Protein AF-A0A963L8E3-F1 (afdb_monomer_lite)

Secondary structure (DSSP, 8-state):
-EEEHHHHHHHHHHHHHHHHHHHHHIIIIIS---HHHHHHHIIIIIHHHHHHHHHHHTSS-TTHHHHHHHHHHHHHHHHHIIIIIS--TT-SPP-HHHHHHHHHHHHHHHHHHHHHHHHHHTT-EEES--

Foldseek 3Di:
DEDELVRQLVLLVVLVVVLLVLLVCCQCVQVVHDPVVSVVLCVPQVVLLQVLSVVCSPDPGNNLSNQLSVQLNVLSVVVCCDPGVPDDPPPDDDCSSVCSRPVSNVSSNVRSVVSVVVCVVVVYDYDPDD

Sequence (130 aa):
MEIGRTRARALGWLGIAVVIGAQAFNSFTCYGHDFGEFLSVLGYFLALPLVPALVALFTRNPLRAVGASLLLLPWLVLAYYTDCVRPDQGGGASMVYVAVLLWGSVTSVVGALLAGPVMRLLGVTVSSVS

pLDDT: mean 90.85, std 8.93, range [53.09, 98.0]

Radius of gyration: 16.05 Å; chains: 1; bounding box: 38×25×55 Å

Structure (mmCIF, N/CA/C/O backbone):
data_AF-A0A963L8E3-F1
#
_entry.id   AF-A0A963L8E3-F1
#
loop_
_atom_site.group_PDB
_atom_site.id
_atom_site.type_symbol
_atom_site.label_atom_id
_atom_site.label_alt_id
_atom_site.label_comp_id
_atom_site.label_asym_id
_atom_site.label_entity_id
_atom_site.label_seq_id
_atom_site.pdbx_PDB_ins_code
_atom_site.Cartn_x
_atom_site.Cartn_y
_atom_site.Cartn_z
_atom_site.occupancy
_atom_site.B_iso_or_equiv
_atom_site.auth_seq_id
_atom_site.auth_comp_id
_atom_site.auth_asym_id
_atom_site.auth_atom_id
_atom_site.pdbx_PDB_model_num
ATOM 1 N N . MET A 1 1 ? -14.733 -13.324 16.976 1.00 80.50 1 MET A N 1
ATOM 2 C CA . MET A 1 1 ? -13.280 -13.580 17.056 1.00 80.50 1 MET A CA 1
ATOM 3 C C . MET A 1 1 ? -12.610 -12.340 17.609 1.00 80.50 1 MET A C 1
ATOM 5 O O . MET A 1 1 ? -12.688 -11.288 16.985 1.00 80.50 1 MET A O 1
ATOM 9 N N . GLU A 1 2 ? -11.983 -12.454 18.775 1.00 86.06 2 GLU A N 1
ATOM 10 C CA . GLU A 1 2 ? -11.248 -11.338 19.365 1.00 86.06 2 GLU A CA 1
ATOM 11 C C . GLU A 1 2 ? -9.792 -11.346 18.905 1.00 86.06 2 GLU A C 1
ATOM 13 O O . GLU A 1 2 ? -9.113 -12.375 18.942 1.00 86.06 2 GLU A O 1
ATOM 18 N N . ILE A 1 3 ? -9.309 -10.190 18.462 1.00 88.12 3 ILE A N 1
ATOM 19 C CA . ILE A 1 3 ? -7.917 -9.992 18.072 1.00 88.12 3 ILE A CA 1
ATOM 20 C C . ILE A 1 3 ? -7.307 -8.967 19.023 1.00 88.12 3 ILE A C 1
ATOM 22 O O . ILE A 1 3 ? -7.746 -7.820 19.091 1.00 88.12 3 ILE A O 1
ATOM 26 N N . GLY A 1 4 ? -6.252 -9.367 19.733 1.00 90.94 4 GLY A N 1
ATOM 27 C CA . GLY A 1 4 ? -5.500 -8.455 20.591 1.00 90.94 4 GLY A CA 1
ATOM 28 C C . GLY A 1 4 ? -4.908 -7.286 19.797 1.00 90.94 4 GLY A C 1
ATOM 29 O O . GLY A 1 4 ? -4.494 -7.439 18.643 1.00 90.94 4 GLY A O 1
ATOM 30 N N . ARG A 1 5 ? -4.822 -6.109 20.423 1.00 88.44 5 ARG A N 1
ATOM 31 C CA . ARG A 1 5 ? -4.384 -4.870 19.761 1.00 88.44 5 ARG A CA 1
ATOM 32 C C . ARG A 1 5 ? -3.002 -4.977 19.111 1.00 88.44 5 ARG A C 1
ATOM 34 O O . ARG A 1 5 ? -2.797 -4.441 18.023 1.00 88.44 5 ARG A O 1
ATOM 41 N N . THR A 1 6 ? -2.076 -5.699 19.740 1.00 91.00 6 THR A N 1
ATOM 42 C CA . THR A 1 6 ? -0.725 -5.947 19.213 1.00 91.00 6 THR A CA 1
ATOM 43 C C . THR A 1 6 ? -0.765 -6.746 17.912 1.00 91.00 6 THR A C 1
ATOM 45 O O . THR A 1 6 ? -0.133 -6.357 16.933 1.00 91.00 6 THR A O 1
ATOM 48 N N . ARG A 1 7 ? -1.583 -7.807 17.852 1.00 92.88 7 ARG A N 1
ATOM 49 C CA . ARG A 1 7 ? -1.788 -8.592 16.623 1.00 92.88 7 ARG A CA 1
ATOM 50 C C . ARG A 1 7 ? -2.476 -7.764 15.540 1.00 92.88 7 ARG A C 1
ATOM 52 O O . ARG A 1 7 ? -2.050 -7.799 14.393 1.00 92.88 7 ARG A O 1
ATOM 59 N N . ALA A 1 8 ? -3.484 -6.971 15.903 1.00 93.00 8 ALA A N 1
ATOM 60 C CA . ALA A 1 8 ? -4.158 -6.073 14.966 1.00 93.00 8 ALA A CA 1
ATOM 61 C C . ALA A 1 8 ? -3.191 -5.058 14.331 1.00 93.00 8 ALA A C 1
ATOM 63 O O . ALA A 1 8 ? -3.247 -4.822 13.126 1.00 93.00 8 ALA A O 1
ATOM 64 N N . ARG A 1 9 ? -2.275 -4.483 15.123 1.00 94.12 9 ARG A N 1
ATOM 65 C CA . ARG A 1 9 ? -1.216 -3.596 14.614 1.00 94.12 9 ARG A CA 1
ATOM 66 C C . ARG A 1 9 ? -0.225 -4.332 13.723 1.00 94.12 9 ARG A C 1
ATOM 68 O O . ARG A 1 9 ? 0.121 -3.802 12.675 1.00 94.12 9 ARG A O 1
ATOM 75 N N . ALA A 1 10 ? 0.204 -5.533 14.110 1.00 95.56 10 ALA A N 1
ATOM 76 C CA . ALA A 1 10 ? 1.110 -6.343 13.298 1.00 95.56 10 ALA A CA 1
ATOM 77 C C . ALA A 1 10 ? 0.506 -6.659 11.920 1.00 95.56 10 ALA A C 1
ATOM 79 O O . ALA A 1 10 ? 1.180 -6.507 10.909 1.00 95.56 10 ALA A O 1
ATOM 80 N N . LEU A 1 11 ? -0.785 -7.006 11.866 1.00 95.31 11 LEU A N 1
ATOM 81 C CA . LEU A 1 11 ? -1.504 -7.223 10.607 1.00 95.31 11 LEU A CA 1
ATOM 82 C C . LEU A 1 11 ? -1.628 -5.941 9.774 1.00 95.31 11 LEU A C 1
ATOM 84 O O . LEU A 1 11 ? -1.471 -5.986 8.558 1.00 95.31 11 LEU A O 1
ATOM 88 N N . GLY A 1 12 ? -1.869 -4.794 10.414 1.00 95.50 12 GLY A N 1
ATOM 89 C CA . GLY A 1 12 ? -1.865 -3.501 9.728 1.00 95.50 12 GLY A CA 1
ATOM 90 C C . GLY A 1 12 ? -0.505 -3.171 9.105 1.00 95.50 12 GLY A C 1
ATOM 91 O O . GLY A 1 12 ? -0.440 -2.799 7.936 1.00 95.50 12 GLY A O 1
ATOM 92 N N . TRP A 1 13 ? 0.583 -3.371 9.855 1.00 97.62 13 TRP A N 1
ATOM 93 C CA . TRP A 1 13 ? 1.946 -3.203 9.344 1.00 97.62 13 TRP A CA 1
ATOM 94 C C . TRP A 1 13 ? 2.266 -4.173 8.213 1.00 97.62 13 TRP A C 1
ATOM 96 O O . TRP A 1 13 ? 2.866 -3.764 7.225 1.00 97.62 13 TRP A O 1
ATOM 106 N N . LEU A 1 14 ? 1.823 -5.426 8.323 1.00 97.38 14 LEU A N 1
ATOM 107 C CA . LEU A 1 14 ? 1.973 -6.415 7.261 1.00 97.38 14 LEU A CA 1
ATOM 108 C C . LEU A 1 14 ? 1.274 -5.956 5.974 1.00 97.38 14 LEU A C 1
ATOM 110 O O . LEU A 1 14 ? 1.868 -6.037 4.905 1.00 97.38 14 LEU A O 1
ATOM 114 N N . GLY A 1 15 ? 0.054 -5.419 6.065 1.00 96.81 15 GLY A N 1
ATOM 115 C CA . GLY A 1 15 ? -0.662 -4.875 4.906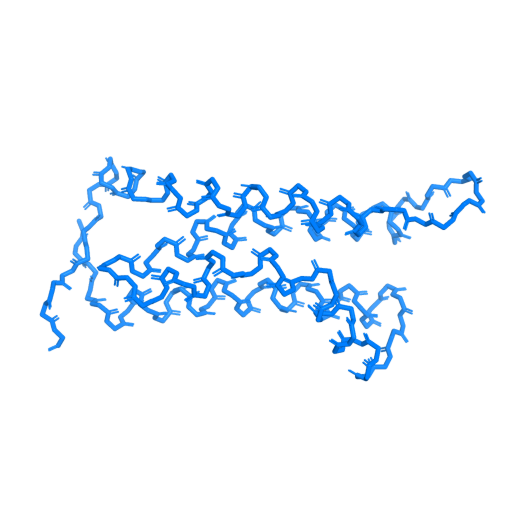 1.00 96.81 15 GLY A CA 1
ATOM 116 C C . GLY A 1 15 ? 0.094 -3.733 4.221 1.00 96.81 15 GLY A C 1
ATOM 117 O O . GLY A 1 15 ? 0.220 -3.715 2.998 1.00 96.81 15 GLY A O 1
ATOM 118 N N . ILE A 1 16 ? 0.658 -2.811 5.003 1.00 97.50 16 ILE A N 1
ATOM 119 C CA . ILE A 1 16 ? 1.488 -1.715 4.481 1.00 97.50 16 ILE A CA 1
ATOM 120 C C . ILE A 1 16 ? 2.768 -2.260 3.836 1.00 97.50 16 ILE A C 1
ATOM 122 O O . ILE A 1 16 ? 3.115 -1.849 2.732 1.00 97.50 16 ILE A O 1
ATOM 126 N N . ALA A 1 17 ? 3.437 -3.216 4.484 1.00 97.75 17 ALA A N 1
ATOM 127 C CA . ALA A 1 17 ? 4.645 -3.845 3.960 1.00 97.75 17 ALA A CA 1
ATOM 128 C C . ALA A 1 17 ? 4.389 -4.567 2.629 1.00 97.75 17 ALA A C 1
ATOM 130 O O . ALA A 1 17 ? 5.215 -4.474 1.729 1.00 97.75 17 ALA A O 1
ATOM 131 N N . VAL A 1 18 ? 3.235 -5.224 2.467 1.00 98.00 18 VAL A N 1
ATOM 132 C CA . VAL A 1 18 ? 2.837 -5.856 1.197 1.00 98.00 18 VAL A CA 1
ATOM 133 C C . VAL A 1 18 ? 2.655 -4.817 0.090 1.00 98.00 18 VAL A C 1
ATOM 135 O O . VAL A 1 18 ? 3.134 -5.030 -1.019 1.00 98.00 18 VAL A O 1
ATOM 138 N N . VAL A 1 19 ? 2.019 -3.677 0.377 1.00 97.81 19 VAL A N 1
ATOM 139 C CA . VAL A 1 19 ? 1.857 -2.588 -0.603 1.00 97.81 19 VAL A CA 1
ATOM 140 C C . VAL A 1 19 ? 3.212 -1.994 -1.002 1.00 97.81 19 VAL A C 1
ATOM 142 O O . VAL A 1 19 ? 3.480 -1.826 -2.189 1.00 97.81 19 VAL A O 1
ATOM 145 N N . ILE A 1 20 ? 4.094 -1.727 -0.034 1.00 97.50 20 ILE A N 1
ATOM 146 C CA . ILE A 1 20 ? 5.456 -1.240 -0.308 1.00 97.50 20 ILE A CA 1
ATOM 147 C C . ILE A 1 20 ? 6.254 -2.286 -1.095 1.00 97.50 20 ILE A C 1
ATOM 149 O O . ILE A 1 20 ? 6.957 -1.934 -2.035 1.00 97.50 20 ILE A O 1
ATOM 153 N N . GLY A 1 21 ? 6.118 -3.568 -0.754 1.00 97.56 21 GLY A N 1
ATOM 154 C CA . GLY A 1 21 ? 6.750 -4.672 -1.471 1.00 97.56 21 GLY A CA 1
ATOM 155 C C . GLY A 1 21 ? 6.269 -4.788 -2.917 1.00 97.56 21 GLY A C 1
ATOM 156 O O . GLY A 1 21 ? 7.087 -4.969 -3.812 1.00 97.56 21 GLY A O 1
ATOM 157 N N . ALA A 1 22 ? 4.970 -4.608 -3.169 1.00 96.88 22 ALA A N 1
ATOM 158 C CA . ALA A 1 22 ? 4.419 -4.563 -4.523 1.00 96.88 22 ALA A CA 1
ATOM 159 C C . ALA A 1 22 ? 4.957 -3.362 -5.319 1.00 96.88 22 ALA A C 1
ATOM 161 O O . ALA A 1 22 ? 5.337 -3.510 -6.477 1.00 96.88 22 ALA A O 1
ATOM 162 N N . GLN A 1 23 ? 5.075 -2.186 -4.694 1.00 96.38 23 GLN A N 1
ATOM 163 C CA . GLN A 1 23 ? 5.708 -1.027 -5.327 1.00 96.38 23 GLN A CA 1
ATOM 164 C C . GLN A 1 23 ? 7.190 -1.268 -5.624 1.00 96.38 23 GLN A C 1
ATOM 166 O O . GLN A 1 23 ? 7.662 -0.910 -6.698 1.00 96.38 23 GLN A O 1
ATOM 171 N N . ALA A 1 24 ? 7.923 -1.867 -4.685 1.00 96.69 24 ALA A N 1
ATOM 172 C CA . ALA A 1 24 ? 9.325 -2.214 -4.877 1.00 96.69 24 ALA A CA 1
ATOM 173 C C . ALA A 1 24 ? 9.477 -3.194 -6.045 1.00 96.69 24 ALA A C 1
ATOM 175 O O . ALA A 1 24 ? 10.309 -2.977 -6.922 1.00 96.69 24 ALA A O 1
ATOM 176 N N . PHE A 1 25 ? 8.623 -4.219 -6.108 1.00 96.31 25 PHE A N 1
ATOM 177 C CA . PHE A 1 25 ? 8.582 -5.153 -7.227 1.00 96.31 25 PHE A CA 1
ATOM 178 C C . PHE A 1 25 ? 8.373 -4.420 -8.555 1.00 96.31 25 PHE A C 1
ATOM 180 O O . PHE A 1 25 ? 9.170 -4.609 -9.472 1.00 96.31 25 PHE A O 1
ATOM 187 N N . ASN A 1 26 ? 7.381 -3.531 -8.647 1.00 94.81 26 ASN A N 1
ATOM 188 C CA . ASN A 1 26 ? 7.146 -2.743 -9.857 1.00 94.81 26 ASN A CA 1
ATOM 189 C C . ASN A 1 26 ? 8.373 -1.897 -10.229 1.00 94.81 26 ASN A C 1
ATOM 191 O O . ASN A 1 26 ? 8.831 -1.949 -11.367 1.00 94.81 26 ASN A O 1
ATOM 195 N N . SER A 1 27 ? 8.937 -1.157 -9.271 1.00 93.56 27 SER A N 1
ATOM 196 C CA . SER A 1 27 ? 10.092 -0.285 -9.503 1.00 93.56 27 SER A CA 1
ATOM 197 C C . SER A 1 27 ? 11.313 -1.051 -10.016 1.00 93.56 27 SER A C 1
ATOM 199 O O . SER A 1 27 ? 11.879 -0.666 -11.034 1.00 93.56 27 SER A O 1
ATOM 201 N N . PHE A 1 28 ? 11.697 -2.149 -9.362 1.00 95.19 28 PHE A N 1
ATOM 202 C CA . PHE A 1 28 ? 12.927 -2.868 -9.706 1.00 95.19 28 PHE A CA 1
ATOM 203 C C . PHE A 1 28 ? 12.768 -3.808 -10.902 1.00 95.19 28 PHE A C 1
ATOM 205 O O . PHE A 1 28 ? 13.698 -3.944 -11.690 1.00 95.19 28 PHE A O 1
ATOM 212 N N . THR A 1 29 ? 11.618 -4.475 -11.047 1.00 92.81 29 THR A N 1
ATOM 213 C CA . THR A 1 29 ? 11.457 -5.509 -12.086 1.00 92.81 29 THR A CA 1
ATOM 214 C C . THR A 1 29 ? 10.914 -4.973 -13.401 1.00 92.81 29 THR A C 1
ATOM 216 O O . THR A 1 29 ? 11.253 -5.515 -14.448 1.00 92.81 29 THR A O 1
ATOM 219 N N . CYS A 1 30 ? 10.085 -3.927 -13.364 1.00 90.94 30 CYS A N 1
ATOM 220 C CA . CYS A 1 30 ? 9.492 -3.360 -14.570 1.00 90.94 30 CYS A CA 1
ATOM 221 C C . CYS A 1 30 ? 10.229 -2.116 -15.051 1.00 90.94 30 CYS A C 1
ATOM 223 O O . CYS A 1 30 ? 10.637 -2.057 -16.206 1.00 90.94 30 CYS A O 1
ATOM 225 N N . TYR A 1 31 ? 10.419 -1.137 -14.165 1.00 88.06 31 TYR A N 1
ATOM 226 C CA . TYR A 1 31 ? 11.016 0.146 -14.546 1.00 88.06 31 TYR A CA 1
ATOM 227 C C . TYR A 1 31 ? 12.544 0.162 -14.446 1.00 88.06 31 TYR A C 1
ATOM 229 O O . TYR A 1 31 ? 13.172 1.094 -14.934 1.00 88.06 31 TYR A O 1
ATOM 237 N N . GLY A 1 32 ? 13.151 -0.861 -13.831 1.00 91.12 32 GLY A N 1
ATOM 238 C CA . GLY A 1 32 ? 14.602 -0.939 -13.651 1.00 91.12 32 GLY A CA 1
ATOM 239 C C . GLY A 1 32 ? 15.167 0.173 -12.764 1.00 91.12 32 GLY A C 1
ATOM 240 O O . GLY A 1 32 ? 16.339 0.510 -12.898 1.00 91.12 32 GLY A O 1
ATOM 241 N N . HIS A 1 33 ? 14.335 0.743 -11.887 1.00 94.25 33 HIS A N 1
ATOM 242 C CA . HIS A 1 33 ? 14.712 1.858 -11.028 1.00 94.25 33 HIS A CA 1
ATOM 243 C C . HIS A 1 33 ? 15.821 1.480 -10.048 1.00 94.25 33 HIS A C 1
ATOM 245 O O . HIS A 1 33 ? 15.848 0.364 -9.523 1.00 94.25 33 HIS A O 1
ATOM 251 N N . ASP A 1 34 ? 16.681 2.438 -9.719 1.00 95.25 34 ASP A N 1
ATOM 252 C CA . ASP A 1 34 ? 17.582 2.308 -8.579 1.00 95.25 34 ASP A CA 1
ATOM 253 C C . ASP A 1 34 ? 16.870 2.592 -7.236 1.00 95.25 34 ASP A C 1
ATOM 255 O O . ASP A 1 34 ? 15.661 2.842 -7.160 1.00 95.25 34 ASP A O 1
ATOM 259 N N . PHE A 1 35 ? 17.609 2.512 -6.124 1.00 94.38 35 PHE A N 1
ATOM 260 C CA . PHE A 1 35 ? 17.030 2.743 -4.798 1.00 94.38 35 PHE A CA 1
ATOM 261 C C . PHE A 1 35 ? 16.535 4.189 -4.600 1.00 94.38 35 PHE A C 1
ATOM 263 O O . PHE A 1 35 ? 15.535 4.403 -3.910 1.00 94.38 35 PHE A O 1
ATOM 270 N N . GLY A 1 36 ? 17.211 5.177 -5.192 1.00 95.38 36 GLY A N 1
ATOM 271 C CA . GLY A 1 36 ? 16.837 6.588 -5.088 1.00 95.38 36 GLY A CA 1
ATOM 272 C C . GLY A 1 36 ? 15.580 6.905 -5.895 1.00 95.38 36 GLY A C 1
ATOM 273 O O . GLY A 1 36 ? 14.680 7.600 -5.413 1.00 95.38 36 GLY A O 1
ATOM 274 N N . GLU A 1 37 ? 15.471 6.330 -7.087 1.00 93.81 37 GLU A N 1
ATOM 275 C CA . GLU A 1 37 ? 14.287 6.411 -7.939 1.00 93.81 37 GLU A CA 1
ATOM 276 C C . GLU A 1 37 ? 13.097 5.691 -7.301 1.00 93.81 37 GLU A C 1
ATOM 278 O O . GLU A 1 37 ? 12.002 6.251 -7.233 1.00 93.81 37 GLU A O 1
ATOM 283 N N . PHE A 1 38 ? 13.308 4.501 -6.724 1.00 94.56 38 PHE A N 1
ATOM 284 C CA . PHE A 1 38 ? 12.286 3.816 -5.931 1.00 94.56 38 PHE A CA 1
ATOM 285 C C . PHE A 1 38 ? 11.756 4.703 -4.799 1.00 94.56 38 PHE A C 1
ATOM 287 O O . PHE A 1 38 ? 10.539 4.833 -4.646 1.00 94.56 38 PHE A O 1
ATOM 294 N N . LEU A 1 39 ? 12.645 5.338 -4.028 1.00 96.06 39 LEU A N 1
ATOM 295 C CA . LEU A 1 39 ? 12.246 6.199 -2.916 1.00 96.06 39 LEU A CA 1
ATOM 296 C C . LEU A 1 39 ? 11.478 7.438 -3.401 1.00 96.06 39 LEU A C 1
ATOM 298 O O . LEU A 1 39 ? 10.505 7.847 -2.768 1.00 96.06 39 LEU A O 1
ATOM 302 N N . SER A 1 40 ? 11.871 7.989 -4.551 1.00 94.56 40 SER A N 1
ATOM 303 C CA . SER A 1 40 ? 11.191 9.117 -5.194 1.00 94.56 40 SER A CA 1
ATOM 304 C C . SER A 1 40 ? 9.781 8.739 -5.651 1.00 94.56 40 SER A C 1
ATOM 306 O O . SER A 1 40 ? 8.818 9.428 -5.318 1.00 94.56 40 SER A O 1
ATOM 308 N N . VAL A 1 41 ? 9.619 7.606 -6.341 1.00 92.25 41 VAL A N 1
ATOM 309 C CA . VAL A 1 41 ? 8.306 7.098 -6.780 1.00 92.25 41 VAL A CA 1
ATOM 310 C C . VAL A 1 41 ? 7.413 6.782 -5.580 1.00 92.25 41 VAL A C 1
ATOM 312 O O . VAL A 1 41 ? 6.235 7.147 -5.566 1.00 92.25 41 VAL A O 1
ATOM 315 N N . LEU A 1 42 ? 7.976 6.159 -4.541 1.00 93.88 42 LEU A N 1
ATOM 316 C CA . LEU A 1 42 ? 7.269 5.893 -3.293 1.00 93.88 42 LEU A CA 1
ATOM 317 C C . LEU A 1 42 ? 6.806 7.198 -2.630 1.00 93.88 42 LEU A C 1
ATOM 319 O O . LEU A 1 42 ? 5.667 7.275 -2.173 1.00 93.88 42 LEU A O 1
ATOM 323 N N . GLY A 1 43 ? 7.645 8.234 -2.630 1.00 93.12 43 GLY A N 1
ATOM 324 C CA . GLY A 1 43 ? 7.322 9.558 -2.101 1.00 93.12 43 GLY A CA 1
ATOM 325 C C . GLY A 1 43 ? 6.233 10.290 -2.887 1.00 93.12 43 GLY A 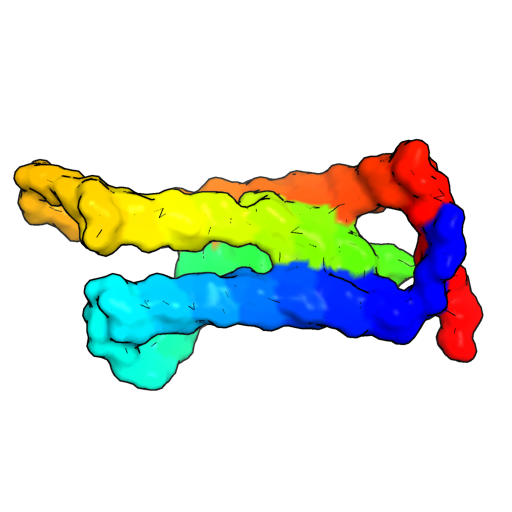C 1
ATOM 326 O O . GLY A 1 43 ? 5.302 10.825 -2.290 1.00 93.12 43 GLY A O 1
ATOM 327 N N . TYR A 1 44 ? 6.316 10.308 -4.216 1.00 92.69 44 TYR A N 1
ATOM 328 C CA . TYR A 1 44 ? 5.404 11.100 -5.045 1.00 92.69 44 TYR A CA 1
ATOM 329 C C . TYR A 1 44 ? 4.062 10.417 -5.303 1.00 92.69 44 TYR A C 1
ATOM 331 O O . TYR A 1 44 ? 3.023 11.074 -5.247 1.00 92.69 44 TYR A O 1
ATOM 339 N N . PHE A 1 45 ? 4.065 9.110 -5.569 1.00 92.12 45 PHE A N 1
ATOM 340 C CA . PHE A 1 45 ? 2.863 8.412 -6.028 1.00 92.12 45 PHE A CA 1
ATOM 341 C C . PHE A 1 45 ? 2.208 7.548 -4.957 1.00 92.12 45 PHE A C 1
ATOM 343 O O . PHE A 1 45 ? 0.990 7.387 -4.980 1.00 92.12 45 PHE A O 1
ATOM 350 N N . LEU A 1 46 ? 2.983 7.006 -4.011 1.00 94.00 46 LEU A N 1
ATOM 351 C CA . LEU A 1 46 ? 2.466 6.045 -3.033 1.00 94.00 46 LEU A CA 1
ATOM 352 C C . LEU A 1 46 ? 2.281 6.628 -1.628 1.00 94.00 46 LEU A C 1
ATOM 354 O O . LEU A 1 46 ? 1.424 6.149 -0.883 1.00 94.00 46 LEU A O 1
ATOM 358 N N . ALA A 1 47 ? 3.026 7.675 -1.264 1.00 94.56 47 ALA A N 1
ATOM 359 C CA . ALA A 1 47 ? 2.971 8.252 0.074 1.00 94.56 47 ALA A CA 1
ATOM 360 C C . ALA A 1 47 ? 1.559 8.726 0.432 1.00 94.56 47 ALA A C 1
ATOM 362 O O . ALA A 1 47 ? 1.051 8.364 1.492 1.00 94.56 47 ALA A O 1
ATOM 363 N N . LEU A 1 48 ? 0.903 9.470 -0.468 1.00 95.56 48 LEU A N 1
ATOM 364 C CA . LEU A 1 48 ? -0.452 9.976 -0.244 1.00 95.56 48 LEU A CA 1
ATOM 365 C C . LEU A 1 48 ? -1.491 8.835 -0.127 1.00 95.56 48 LEU A C 1
ATOM 367 O O . LEU A 1 48 ? -2.191 8.800 0.890 1.00 95.56 48 LEU A O 1
ATOM 371 N N . PRO A 1 49 ? -1.555 7.850 -1.050 1.00 95.19 49 PRO A N 1
ATOM 372 C CA . PRO A 1 49 ? -2.430 6.688 -0.891 1.00 95.19 49 PRO A CA 1
ATOM 373 C C . PRO A 1 49 ? -2.173 5.840 0.359 1.00 95.19 49 PRO A C 1
ATOM 375 O O . PRO A 1 49 ? -3.090 5.170 0.838 1.00 95.19 49 PRO A O 1
ATOM 378 N N . LEU A 1 50 ? -0.954 5.845 0.909 1.00 96.00 50 LEU A N 1
ATOM 379 C CA . LEU A 1 50 ? -0.613 5.117 2.136 1.00 96.00 50 LEU A CA 1
ATOM 380 C C . LEU A 1 50 ? -1.050 5.830 3.421 1.00 96.00 50 LEU A C 1
ATOM 382 O O . LEU A 1 50 ? -1.185 5.166 4.454 1.00 96.00 50 LEU A O 1
ATOM 386 N N . VAL A 1 51 ? -1.308 7.144 3.389 1.00 97.00 51 VAL A N 1
ATOM 387 C CA . VAL A 1 51 ? -1.689 7.920 4.585 1.00 97.00 51 VAL A CA 1
ATOM 388 C C . VAL A 1 51 ? -2.865 7.294 5.349 1.00 97.00 51 VAL A C 1
ATOM 390 O O . VAL A 1 51 ? -2.735 7.128 6.564 1.00 97.00 51 VAL A O 1
ATOM 393 N N . PRO A 1 52 ? -3.985 6.875 4.719 1.00 96.12 52 PRO A N 1
ATOM 394 C CA . PRO A 1 52 ? -5.101 6.268 5.445 1.00 96.12 52 PRO A CA 1
ATOM 395 C C . PRO A 1 52 ? -4.705 4.992 6.198 1.00 96.12 52 PRO A C 1
ATOM 397 O O . PRO A 1 52 ? -5.159 4.782 7.326 1.00 96.12 52 PRO A O 1
ATOM 400 N N . ALA A 1 53 ? -3.830 4.166 5.614 1.00 95.62 53 ALA A N 1
ATOM 401 C CA . ALA A 1 53 ? -3.325 2.957 6.256 1.00 95.62 53 ALA A CA 1
ATOM 402 C C . ALA A 1 53 ? -2.418 3.288 7.452 1.00 95.62 53 ALA A C 1
ATOM 404 O O . ALA A 1 53 ? -2.596 2.725 8.533 1.00 95.62 53 ALA A O 1
ATOM 405 N N . LEU A 1 54 ? -1.502 4.249 7.291 1.00 96.75 54 LEU A N 1
ATOM 406 C CA . LEU A 1 54 ? -0.611 4.706 8.362 1.00 96.75 54 LEU A CA 1
ATOM 407 C C . LEU A 1 54 ? -1.394 5.317 9.528 1.00 96.75 54 LEU A C 1
ATOM 409 O O . LEU A 1 54 ? -1.175 4.952 10.681 1.00 96.75 54 LEU A O 1
ATOM 413 N N . VAL A 1 55 ? -2.360 6.192 9.240 1.00 96.31 55 VAL A N 1
ATOM 414 C CA . VAL A 1 55 ? -3.225 6.806 10.258 1.00 96.31 55 VAL A CA 1
ATOM 415 C C . VAL A 1 55 ? -4.040 5.736 10.986 1.00 96.31 55 VAL A C 1
ATOM 417 O O . VAL A 1 55 ? -4.149 5.771 12.214 1.00 96.31 55 VAL A O 1
ATOM 420 N N . ALA A 1 56 ? -4.570 4.744 10.262 1.00 94.94 56 ALA A N 1
ATOM 421 C CA . ALA A 1 56 ? -5.382 3.676 10.835 1.00 94.94 56 ALA A CA 1
ATOM 422 C C . ALA A 1 56 ? -4.663 2.876 11.938 1.00 94.94 56 ALA A C 1
ATOM 424 O O . ALA A 1 56 ? -5.319 2.502 12.917 1.00 94.94 56 ALA A O 1
ATOM 425 N N . LEU A 1 57 ? -3.340 2.679 11.845 1.00 93.69 57 LEU A N 1
ATOM 426 C CA . LEU A 1 57 ? -2.533 1.968 12.851 1.00 93.69 57 LEU A CA 1
ATOM 427 C C . LEU A 1 57 ? -2.618 2.580 14.257 1.00 93.69 57 LEU A C 1
ATOM 429 O O . LEU A 1 57 ? -2.549 1.863 15.265 1.00 93.69 57 LEU A O 1
ATOM 433 N N . PHE A 1 58 ? -2.789 3.899 14.328 1.00 92.81 58 PHE A N 1
ATOM 434 C CA . PHE A 1 58 ? -2.848 4.653 15.581 1.00 92.81 58 PHE A CA 1
ATOM 435 C C . PHE A 1 58 ? -4.276 4.816 16.114 1.00 92.81 58 PHE A C 1
ATOM 437 O O . PHE A 1 58 ? -4.480 5.334 17.211 1.00 92.81 58 PHE A O 1
ATOM 444 N N . THR A 1 59 ? -5.282 4.328 15.386 1.00 90.25 59 THR A N 1
ATOM 445 C CA . THR A 1 59 ? -6.680 4.414 15.817 1.00 90.25 59 THR A CA 1
ATOM 446 C C . THR A 1 59 ? -7.058 3.321 16.829 1.00 90.25 59 THR A C 1
ATOM 448 O O . THR A 1 59 ? -6.261 2.473 17.252 1.00 90.25 59 THR A O 1
ATOM 451 N N . ARG A 1 60 ? -8.330 3.324 17.251 1.00 86.88 60 ARG A N 1
ATOM 452 C CA . ARG A 1 60 ? -8.904 2.254 18.083 1.00 86.88 60 ARG A CA 1
ATOM 453 C C . ARG A 1 60 ? -8.987 0.911 17.348 1.00 86.88 60 ARG A C 1
ATOM 455 O O . ARG A 1 60 ? -8.996 -0.115 18.014 1.00 86.88 60 ARG A O 1
ATOM 462 N N . ASN 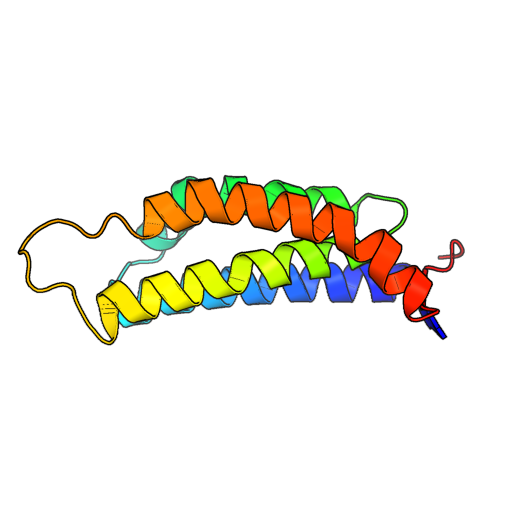A 1 61 ? -9.008 0.909 16.012 1.00 89.81 61 ASN A N 1
ATOM 463 C CA . ASN A 1 61 ? -9.042 -0.310 15.207 1.00 89.81 61 ASN A CA 1
ATOM 464 C C . ASN A 1 61 ? -7.917 -0.303 14.148 1.00 89.81 61 ASN A C 1
ATOM 466 O O . ASN A 1 61 ? -8.148 0.130 13.017 1.00 89.81 61 ASN A O 1
ATOM 470 N N . PRO A 1 62 ? -6.718 -0.811 14.497 1.00 92.25 62 PRO A N 1
ATOM 471 C CA . PRO A 1 62 ? -5.576 -0.899 13.586 1.00 92.25 62 PRO A CA 1
ATOM 472 C C . PRO A 1 62 ? -5.827 -1.756 12.342 1.00 92.25 62 PRO A C 1
ATOM 474 O O . PRO A 1 62 ? -5.187 -1.542 11.318 1.00 92.25 62 PRO A O 1
ATOM 477 N N . LEU A 1 63 ? -6.790 -2.684 12.385 1.00 92.81 63 LEU A N 1
ATOM 478 C CA . LEU A 1 63 ? -7.122 -3.523 11.232 1.00 92.81 63 LEU A CA 1
ATOM 479 C C . LEU A 1 63 ? -7.729 -2.726 10.070 1.00 92.81 63 LEU A C 1
ATOM 481 O O . LEU A 1 63 ? -7.766 -3.211 8.943 1.00 92.81 63 LEU A O 1
ATOM 485 N N . ARG A 1 64 ? -8.151 -1.478 10.305 1.00 95.50 64 ARG A N 1
ATOM 486 C CA . ARG A 1 64 ? -8.547 -0.568 9.224 1.00 95.50 64 ARG A CA 1
ATOM 487 C C . ARG A 1 64 ? -7.401 -0.301 8.242 1.00 95.50 64 ARG A C 1
ATOM 489 O O . ARG A 1 64 ? -7.675 -0.062 7.071 1.00 95.50 64 ARG A O 1
ATOM 496 N N . ALA A 1 65 ? -6.147 -0.425 8.688 1.00 95.88 65 ALA A N 1
ATOM 497 C CA . ALA A 1 65 ? -4.979 -0.344 7.816 1.00 95.88 65 ALA A CA 1
ATOM 498 C C . ALA A 1 65 ? -4.975 -1.466 6.769 1.00 95.88 65 ALA A C 1
ATOM 500 O O . ALA A 1 65 ? -4.667 -1.214 5.612 1.00 95.88 65 ALA A O 1
ATOM 501 N N . VAL A 1 66 ? -5.418 -2.673 7.142 1.00 95.88 66 VAL A N 1
ATOM 502 C CA . VAL A 1 66 ? -5.537 -3.808 6.214 1.00 95.88 66 VAL A CA 1
ATOM 503 C C . VAL A 1 66 ? -6.533 -3.491 5.101 1.00 95.88 66 VAL A C 1
ATOM 505 O O . VAL A 1 66 ? -6.239 -3.737 3.940 1.00 95.88 66 VAL A O 1
ATOM 508 N N . GLY A 1 67 ? -7.686 -2.899 5.427 1.00 95.44 67 GLY A N 1
ATOM 509 C CA . GLY A 1 67 ? -8.676 -2.516 4.415 1.00 95.44 67 GLY A CA 1
ATOM 510 C C . GLY A 1 67 ? -8.169 -1.453 3.444 1.00 95.44 67 GLY A C 1
ATOM 511 O O . GLY A 1 67 ? -8.382 -1.578 2.241 1.00 95.44 67 GLY A O 1
ATOM 512 N N . ALA A 1 68 ? -7.466 -0.437 3.953 1.00 96.38 68 ALA A N 1
ATOM 513 C CA . ALA A 1 68 ? -6.813 0.568 3.116 1.00 96.38 68 ALA A CA 1
ATOM 514 C C . ALA A 1 68 ? -5.782 -0.066 2.170 1.00 96.38 68 ALA A C 1
ATOM 516 O O . ALA A 1 68 ? -5.845 0.143 0.962 1.00 96.38 68 ALA A O 1
ATOM 517 N N . SER A 1 69 ? -4.889 -0.905 2.703 1.00 97.12 69 SER A N 1
ATOM 518 C CA . SER A 1 69 ? -3.883 -1.620 1.913 1.00 97.12 69 SER A CA 1
ATOM 519 C C . SER A 1 69 ? -4.505 -2.545 0.864 1.00 97.12 69 SER A C 1
ATOM 521 O O . SER A 1 69 ? -4.053 -2.559 -0.278 1.00 97.12 69 SER A O 1
ATOM 523 N N . LEU A 1 70 ? -5.569 -3.277 1.213 1.00 96.50 70 LEU A N 1
ATOM 524 C CA . LEU A 1 70 ? -6.266 -4.185 0.296 1.00 96.50 70 LEU A CA 1
ATOM 525 C C . LEU A 1 70 ? -6.923 -3.458 -0.877 1.00 96.50 70 LEU A C 1
ATOM 527 O O . LEU A 1 70 ? -6.924 -3.994 -1.977 1.00 96.50 70 LEU A O 1
ATOM 531 N N . LEU A 1 71 ? -7.477 -2.261 -0.664 1.00 96.25 71 LEU A N 1
ATOM 532 C CA . LEU A 1 71 ? -8.081 -1.478 -1.747 1.00 96.25 71 LEU A CA 1
ATOM 533 C C . LEU A 1 71 ? -7.083 -0.585 -2.494 1.00 96.25 71 LEU A C 1
ATOM 535 O O . LEU A 1 71 ? -7.443 0.009 -3.511 1.00 96.25 71 LEU A O 1
ATOM 539 N N . LEU A 1 72 ? -5.841 -0.500 -2.022 1.00 96.38 72 LEU A N 1
ATOM 540 C CA . LEU A 1 72 ? -4.739 0.154 -2.724 1.00 96.38 72 LEU A CA 1
ATOM 541 C C . LEU A 1 72 ? -3.985 -0.826 -3.636 1.00 96.38 72 LEU A C 1
ATOM 543 O O . LEU A 1 72 ? -3.635 -0.479 -4.760 1.00 96.38 72 LEU A O 1
ATOM 547 N N . LEU A 1 73 ? -3.775 -2.063 -3.181 1.00 96.56 73 LEU A N 1
ATOM 548 C CA . LEU A 1 73 ? -2.975 -3.070 -3.882 1.00 96.56 73 LEU A CA 1
ATOM 549 C C . LEU A 1 73 ? -3.397 -3.327 -5.350 1.00 96.56 73 LEU A C 1
ATOM 551 O O . LEU A 1 73 ? -2.503 -3.394 -6.195 1.00 96.56 73 LEU A O 1
ATOM 555 N N . PRO A 1 74 ? -4.697 -3.412 -5.711 1.00 96.31 74 PRO A N 1
ATOM 556 C CA . PRO A 1 74 ? -5.113 -3.634 -7.096 1.00 96.31 74 PRO A CA 1
ATOM 557 C C . PRO A 1 74 ? -4.626 -2.556 -8.066 1.00 96.31 74 PRO A C 1
ATOM 559 O O . PRO A 1 74 ? -4.390 -2.863 -9.229 1.00 96.31 74 PRO A O 1
ATOM 562 N N . TRP A 1 75 ? -4.428 -1.318 -7.606 1.00 95.56 75 TRP A N 1
ATOM 563 C CA . TRP A 1 75 ? -3.908 -0.239 -8.447 1.00 95.56 75 TRP A CA 1
ATOM 564 C C . TRP A 1 75 ? -2.434 -0.439 -8.796 1.00 95.56 75 TRP A C 1
ATOM 566 O O . TRP A 1 75 ? -2.038 -0.172 -9.925 1.00 95.56 75 TRP A O 1
ATOM 576 N N . LEU A 1 76 ? -1.634 -0.967 -7.865 1.00 95.12 76 LEU A N 1
ATOM 577 C CA . LEU A 1 76 ? -0.238 -1.325 -8.136 1.00 95.12 76 LEU A CA 1
ATOM 578 C C . LEU A 1 76 ? -0.138 -2.518 -9.088 1.00 95.12 76 LEU A C 1
ATOM 580 O O . LEU A 1 76 ? 0.723 -2.535 -9.965 1.00 95.12 76 LEU A O 1
ATOM 584 N N . VAL A 1 77 ? -1.042 -3.491 -8.947 1.00 95.81 77 VAL A N 1
ATOM 585 C CA . VAL A 1 77 ? -1.142 -4.622 -9.880 1.00 95.81 77 VAL A CA 1
ATOM 586 C C . VAL A 1 77 ? -1.573 -4.142 -11.265 1.00 95.81 77 VAL A C 1
ATOM 588 O O . VAL A 1 77 ? -1.002 -4.576 -12.262 1.00 95.81 77 VAL A O 1
ATOM 591 N N . LEU A 1 78 ? -2.540 -3.223 -11.339 1.00 93.38 78 LEU A N 1
ATOM 592 C CA . LEU A 1 78 ? -2.973 -2.624 -12.597 1.00 93.38 78 LEU A CA 1
ATOM 593 C C . LEU A 1 78 ? -1.824 -1.874 -13.271 1.00 93.38 78 LEU A C 1
ATOM 595 O O . LEU A 1 78 ? -1.598 -2.099 -14.451 1.00 93.38 78 LEU A O 1
ATOM 599 N N . ALA A 1 79 ? -1.073 -1.060 -12.524 1.00 92.56 79 ALA A N 1
ATOM 600 C CA . ALA A 1 79 ? 0.091 -0.345 -13.045 1.00 92.56 79 ALA A CA 1
ATOM 601 C C . ALA A 1 79 ? 1.146 -1.292 -13.631 1.00 92.56 79 ALA A C 1
ATOM 603 O O . ALA A 1 79 ? 1.628 -1.081 -14.740 1.00 92.56 79 ALA A O 1
ATOM 604 N N . TYR A 1 80 ? 1.452 -2.382 -12.924 1.00 92.50 80 TYR A N 1
ATOM 605 C CA . TYR A 1 80 ? 2.346 -3.414 -13.446 1.00 92.50 80 TYR A CA 1
ATOM 606 C C . TYR A 1 80 ? 1.796 -4.058 -14.723 1.00 92.50 80 TYR A C 1
ATOM 608 O O . TYR A 1 80 ? 2.509 -4.264 -15.702 1.00 92.50 80 TYR A O 1
ATOM 616 N N . TYR A 1 81 ? 0.506 -4.382 -14.735 1.00 92.62 81 TYR A N 1
ATOM 617 C CA . TYR A 1 81 ? -0.108 -5.018 -15.888 1.00 92.62 81 TYR A CA 1
ATOM 618 C C . TYR A 1 81 ? -0.095 -4.107 -17.123 1.00 92.62 81 TYR A C 1
ATOM 620 O O . TYR A 1 81 ? 0.265 -4.567 -18.207 1.00 92.62 81 TYR A O 1
ATOM 628 N N . THR A 1 82 ? -0.456 -2.831 -16.969 1.00 90.19 82 THR A N 1
ATOM 629 C CA . THR A 1 82 ? -0.529 -1.879 -18.086 1.00 90.19 82 THR A CA 1
ATOM 630 C C . THR A 1 82 ? 0.832 -1.533 -18.649 1.00 90.19 82 THR A C 1
ATOM 632 O O . THR A 1 82 ? 0.931 -1.349 -19.852 1.00 90.19 82 THR A O 1
ATOM 635 N N . ASP A 1 83 ? 1.869 -1.457 -17.818 1.00 89.25 83 ASP A N 1
ATOM 636 C CA . ASP A 1 83 ? 3.165 -0.949 -18.274 1.00 89.25 83 ASP A CA 1
ATOM 637 C C . ASP A 1 83 ? 4.130 -2.078 -18.642 1.00 89.25 83 ASP A C 1
ATOM 639 O O . ASP A 1 83 ? 4.983 -1.902 -19.508 1.00 89.25 83 ASP A O 1
ATOM 643 N N . CYS A 1 84 ? 3.981 -3.252 -18.023 1.00 89.38 84 CYS A N 1
ATOM 644 C CA . CYS A 1 84 ? 4.996 -4.308 -18.057 1.00 89.38 84 CYS A CA 1
ATOM 645 C C . CYS A 1 84 ? 4.493 -5.599 -18.711 1.00 89.38 84 CYS A C 1
ATOM 647 O O . CYS A 1 84 ? 5.273 -6.328 -19.318 1.00 89.38 84 CYS A O 1
ATOM 649 N N . VAL A 1 85 ? 3.196 -5.909 -18.589 1.00 90.25 85 VAL A N 1
ATOM 650 C CA . VAL A 1 85 ? 2.608 -7.137 -19.159 1.00 90.25 85 VAL A CA 1
ATOM 651 C C . VAL A 1 85 ? 1.977 -6.863 -20.520 1.00 90.25 85 VAL A C 1
ATOM 653 O O . VAL A 1 85 ? 2.177 -7.624 -21.466 1.00 90.25 85 VAL A O 1
ATOM 656 N N . ARG A 1 86 ? 1.206 -5.779 -20.631 1.00 88.94 86 ARG A N 1
ATOM 657 C CA . ARG A 1 86 ? 0.543 -5.368 -21.870 1.00 88.94 86 ARG A CA 1
ATOM 658 C C . ARG A 1 86 ? 0.725 -3.862 -22.102 1.00 88.94 86 ARG A C 1
ATOM 660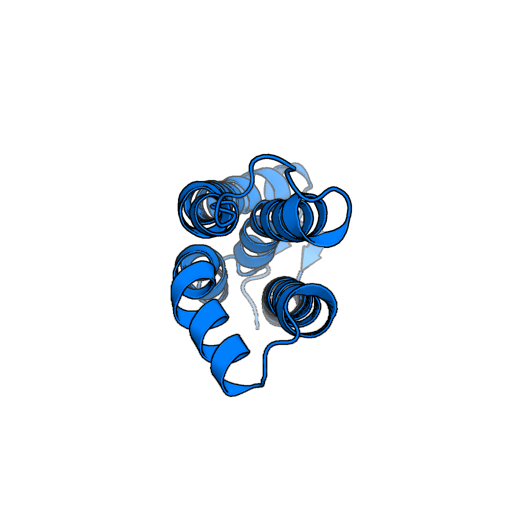 O O . ARG A 1 86 ? -0.264 -3.135 -22.002 1.00 88.94 86 ARG A O 1
ATOM 667 N N . PRO A 1 87 ? 1.960 -3.423 -22.416 1.00 83.06 87 PRO A N 1
ATOM 668 C CA . PRO A 1 87 ? 2.279 -2.021 -22.654 1.00 83.06 87 PRO A CA 1
ATOM 669 C C . PRO A 1 87 ? 1.367 -1.414 -23.715 1.00 83.06 87 PRO A C 1
ATOM 671 O O . PRO A 1 87 ? 1.129 -2.009 -24.774 1.00 83.06 87 PRO A O 1
ATOM 674 N N . ASP A 1 88 ? 0.853 -0.227 -23.408 1.00 72.75 88 ASP A N 1
ATOM 675 C CA . ASP A 1 88 ? 0.025 0.533 -24.331 1.00 72.75 88 ASP A CA 1
ATOM 676 C C . ASP A 1 88 ? 0.851 0.919 -25.570 1.00 72.75 88 ASP A C 1
ATOM 678 O O . ASP A 1 88 ? 1.961 1.444 -25.464 1.00 72.75 88 ASP A O 1
ATOM 682 N N . GLN A 1 89 ? 0.339 0.634 -26.769 1.00 70.50 89 GLN A N 1
ATOM 683 C CA . GLN A 1 89 ? 1.104 0.799 -28.017 1.00 70.50 89 GLN A CA 1
ATOM 684 C C . GLN A 1 89 ? 1.062 2.233 -28.569 1.00 70.50 89 GLN A C 1
ATOM 686 O O . GLN A 1 89 ? 1.627 2.513 -29.623 1.00 70.50 89 GLN A O 1
ATOM 691 N N . GLY A 1 90 ? 0.401 3.153 -27.859 1.00 66.44 90 GLY A N 1
ATOM 692 C CA . GLY A 1 90 ? 0.171 4.535 -28.286 1.00 66.44 90 GLY A CA 1
ATOM 693 C C . GLY A 1 90 ? 1.373 5.484 -28.195 1.00 66.44 90 GLY A C 1
ATOM 694 O O . GLY A 1 90 ? 1.218 6.664 -28.493 1.00 66.44 90 GLY A O 1
ATOM 695 N N . GLY A 1 91 ? 2.556 5.020 -27.775 1.00 55.53 91 GLY A N 1
ATOM 696 C CA . GLY A 1 91 ? 3.796 5.817 -27.761 1.00 55.53 91 GLY A CA 1
ATOM 697 C C . GLY A 1 91 ? 3.862 6.956 -26.727 1.00 55.53 91 GLY A C 1
ATOM 698 O O . GLY A 1 91 ? 4.841 7.700 -26.715 1.00 55.53 91 GLY A O 1
ATOM 699 N N . GLY A 1 92 ? 2.852 7.110 -25.864 1.00 60.75 92 GLY A N 1
ATOM 700 C CA . GLY A 1 92 ? 2.843 8.079 -24.763 1.00 60.75 92 GLY A CA 1
ATOM 701 C C . GLY A 1 92 ? 3.463 7.531 -23.472 1.00 60.75 92 GLY A C 1
ATOM 702 O O . GLY A 1 92 ? 3.513 6.322 -23.260 1.00 60.75 92 GLY A O 1
ATOM 703 N N . ALA A 1 93 ? 3.905 8.426 -22.581 1.00 63.22 93 ALA A N 1
ATOM 704 C CA . ALA A 1 93 ? 4.309 8.051 -21.225 1.00 63.22 93 ALA A CA 1
ATOM 705 C C . ALA A 1 93 ? 3.090 7.537 -20.438 1.00 63.22 93 ALA A C 1
ATOM 707 O O . ALA A 1 93 ? 2.049 8.200 -20.413 1.00 63.22 93 ALA A O 1
ATOM 708 N N . SER A 1 94 ? 3.210 6.370 -19.800 1.00 69.19 94 SER A N 1
ATOM 709 C CA . SER A 1 94 ? 2.098 5.779 -19.053 1.00 69.19 94 SER A CA 1
ATOM 710 C C . SER A 1 94 ? 1.687 6.660 -17.872 1.00 69.19 94 SER A C 1
ATOM 712 O O . SER A 1 94 ? 2.483 6.979 -16.990 1.00 69.19 94 SER A O 1
ATOM 714 N N . MET A 1 95 ? 0.407 7.038 -17.845 1.00 84.44 95 MET A N 1
ATOM 715 C CA . MET A 1 95 ? -0.200 7.833 -16.772 1.00 84.44 95 MET A CA 1
ATOM 716 C C . MET A 1 95 ? -0.812 6.952 -15.676 1.00 84.44 95 MET A C 1
ATOM 718 O O . MET A 1 95 ? -1.522 7.452 -14.802 1.00 84.44 95 MET A O 1
ATOM 722 N N . VAL A 1 96 ? -0.565 5.636 -15.688 1.00 89.19 96 VAL A N 1
ATOM 723 C CA . VAL A 1 96 ? -1.208 4.713 -14.742 1.00 89.19 96 VAL A CA 1
ATOM 724 C C . VAL A 1 96 ? -0.858 5.033 -13.286 1.00 89.19 96 VAL A C 1
ATOM 726 O O . VAL A 1 96 ? -1.708 4.918 -12.406 1.00 89.19 96 VAL A O 1
ATOM 729 N N . TYR A 1 97 ? 0.341 5.553 -13.018 1.00 89.12 97 TYR A N 1
ATOM 730 C CA . TYR A 1 97 ? 0.732 5.992 -11.675 1.00 89.12 97 TYR A CA 1
ATOM 731 C C . TYR A 1 97 ? -0.021 7.240 -11.193 1.00 89.12 97 TYR A C 1
ATOM 733 O O . TYR A 1 97 ? -0.209 7.415 -9.989 1.00 89.12 97 TYR A O 1
ATOM 741 N N . VAL A 1 98 ? -0.556 8.062 -12.101 1.00 90.94 98 VAL A N 1
ATOM 742 C CA . VAL A 1 98 ? -1.503 9.128 -11.734 1.00 90.94 98 VAL A CA 1
ATOM 743 C C . VAL A 1 98 ? -2.817 8.515 -11.247 1.00 90.94 98 VAL A C 1
ATOM 745 O O . VAL A 1 98 ? -3.397 8.996 -10.274 1.00 90.94 98 VAL A O 1
ATOM 748 N N . ALA A 1 99 ? -3.266 7.413 -11.857 1.00 91.12 99 ALA A N 1
ATOM 749 C CA . ALA A 1 99 ? -4.422 6.670 -11.363 1.00 91.12 99 ALA A CA 1
ATOM 750 C C . ALA A 1 99 ? -4.141 6.025 -9.994 1.00 91.12 99 ALA A C 1
ATOM 752 O O . ALA A 1 99 ? -4.992 6.110 -9.111 1.00 91.12 99 ALA A O 1
ATOM 753 N N . VAL A 1 100 ? -2.943 5.464 -9.773 1.00 93.06 100 VAL A N 1
ATOM 754 C CA . VAL A 1 100 ? -2.515 4.971 -8.446 1.00 93.06 100 VAL A CA 1
ATOM 755 C C . VAL A 1 100 ? -2.586 6.088 -7.404 1.00 93.06 100 VAL A C 1
ATOM 757 O O . VAL A 1 100 ? -3.161 5.894 -6.336 1.00 93.06 100 VAL A O 1
ATOM 760 N N . LEU A 1 101 ? -2.060 7.273 -7.718 1.00 94.81 101 LEU A N 1
ATOM 761 C CA . LEU A 1 101 ? -2.084 8.415 -6.810 1.00 94.81 101 LEU A CA 1
ATOM 762 C C . LEU A 1 101 ? -3.515 8.875 -6.509 1.00 94.81 101 LEU A C 1
ATOM 764 O O . LEU A 1 101 ? -3.896 8.978 -5.346 1.00 94.81 101 LEU A O 1
ATOM 768 N N . LEU A 1 1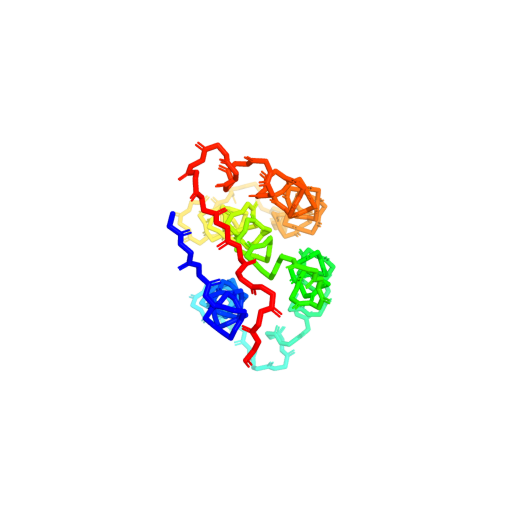02 ? -4.317 9.159 -7.536 1.00 94.62 102 LEU A N 1
ATOM 769 C CA . LEU A 1 102 ? -5.645 9.748 -7.363 1.00 94.62 102 LEU A CA 1
ATOM 770 C C . LEU A 1 102 ? -6.660 8.713 -6.879 1.00 94.62 102 LEU A C 1
ATOM 772 O O . LEU A 1 102 ? -7.234 8.853 -5.798 1.00 94.62 102 LEU A O 1
ATOM 776 N N . TRP A 1 103 ? -6.863 7.646 -7.650 1.00 94.31 103 TRP A N 1
ATOM 777 C CA . TRP A 1 103 ? -7.863 6.635 -7.328 1.00 94.31 103 TRP A CA 1
ATOM 778 C C . TRP A 1 103 ? -7.417 5.718 -6.201 1.00 94.31 103 TRP A C 1
ATOM 780 O O . TRP A 1 103 ? -8.239 5.405 -5.343 1.00 94.31 103 TRP A O 1
ATOM 790 N N . GLY A 1 104 ? -6.130 5.371 -6.127 1.00 94.12 104 GLY A N 1
ATOM 791 C CA . GLY A 1 104 ? -5.599 4.624 -4.987 1.00 94.12 104 GLY A CA 1
ATOM 792 C C . GLY A 1 104 ? -5.752 5.383 -3.669 1.00 94.12 104 GLY A C 1
ATOM 793 O O . GLY A 1 104 ? -6.066 4.766 -2.653 1.00 94.12 104 GLY A O 1
ATOM 794 N N . SER A 1 105 ? -5.646 6.720 -3.668 1.00 94.31 105 SER A N 1
ATOM 795 C CA . SER A 1 105 ? -5.959 7.522 -2.474 1.00 94.31 105 SER A CA 1
ATOM 796 C C . SER A 1 105 ? -7.428 7.409 -2.075 1.00 94.31 105 SER A C 1
ATOM 798 O O . SER A 1 105 ? -7.731 7.134 -0.912 1.00 94.31 105 SER A O 1
ATOM 800 N N . VAL A 1 106 ? -8.353 7.573 -3.028 1.00 95.75 106 VAL A N 1
ATOM 801 C CA . VAL A 1 106 ? -9.795 7.471 -2.751 1.00 95.75 106 VAL A CA 1
ATOM 802 C C . VAL A 1 106 ? -10.154 6.071 -2.250 1.00 95.75 106 VAL A C 1
ATOM 804 O O . VAL A 1 106 ? -10.815 5.938 -1.218 1.00 95.75 106 VAL A O 1
ATOM 807 N N . THR A 1 107 ? -9.699 5.016 -2.929 1.00 96.00 107 THR A N 1
ATOM 808 C CA . THR A 1 107 ? -10.028 3.639 -2.541 1.00 96.00 107 THR A CA 1
ATOM 809 C C . THR A 1 107 ? -9.355 3.230 -1.236 1.00 96.00 107 THR A C 1
ATOM 811 O O . THR A 1 107 ? -9.967 2.503 -0.460 1.00 96.00 107 THR A O 1
ATOM 814 N N . SER A 1 108 ? -8.160 3.739 -0.928 1.00 95.94 108 SER A N 1
ATOM 815 C CA . SER A 1 108 ? -7.497 3.541 0.368 1.00 95.94 108 SER A CA 1
ATOM 816 C C . SER A 1 108 ? -8.310 4.143 1.521 1.00 95.94 108 SER A C 1
ATOM 818 O O . SER A 1 108 ? -8.552 3.477 2.533 1.00 95.94 108 SER A O 1
ATOM 820 N N . VAL A 1 109 ? -8.837 5.365 1.352 1.00 97.06 109 VAL A N 1
ATOM 821 C CA . VAL A 1 109 ? -9.754 5.981 2.328 1.00 97.06 109 VAL A CA 1
ATOM 822 C C . VAL A 1 109 ? -11.019 5.140 2.481 1.00 97.06 109 VAL A C 1
ATOM 824 O O . VAL A 1 109 ? -11.386 4.782 3.601 1.00 97.06 109 VAL A O 1
ATOM 827 N N . VAL A 1 110 ? -11.665 4.772 1.371 1.00 96.62 110 VAL A N 1
ATOM 828 C CA . VAL A 1 110 ? -12.864 3.920 1.389 1.00 96.62 110 VAL A CA 1
ATOM 829 C C . VAL A 1 110 ? -12.575 2.588 2.087 1.00 96.62 110 VAL A C 1
ATOM 831 O O . VAL A 1 110 ? -13.357 2.160 2.932 1.00 96.62 110 VAL A O 1
ATOM 834 N N . GLY A 1 111 ? -11.422 1.973 1.829 1.00 95.00 111 GLY A N 1
ATOM 835 C CA . GLY A 1 111 ? -10.989 0.724 2.452 1.00 95.00 111 GLY A CA 1
ATOM 836 C C . GLY A 1 111 ? -10.825 0.857 3.960 1.00 95.00 111 GLY A C 1
ATOM 837 O O . GLY A 1 111 ? -11.345 0.033 4.716 1.00 95.00 111 GLY A O 1
ATOM 838 N N . ALA A 1 112 ? -10.196 1.940 4.424 1.00 95.06 112 ALA A N 1
ATOM 839 C CA . ALA A 1 112 ? -10.118 2.248 5.849 1.00 95.06 112 ALA A CA 1
ATOM 840 C C . ALA A 1 112 ? -11.508 2.465 6.469 1.00 95.06 112 ALA A C 1
ATOM 842 O O . ALA A 1 112 ? -11.755 2.042 7.602 1.00 95.06 112 ALA A O 1
ATOM 8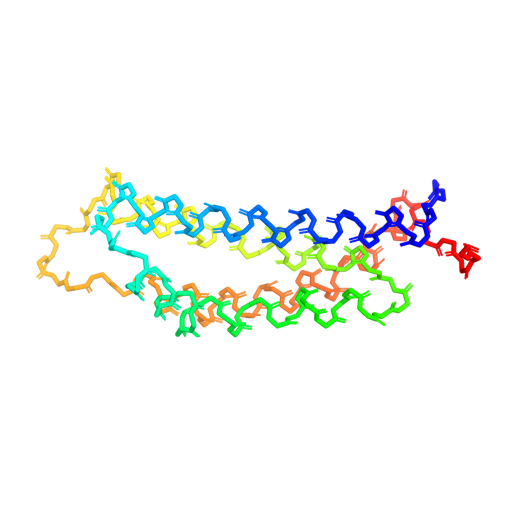43 N N . LEU A 1 113 ? -12.428 3.141 5.777 1.00 94.56 113 LEU A N 1
ATOM 844 C CA . LEU A 1 113 ? -13.790 3.391 6.259 1.00 94.56 113 LEU A CA 1
ATOM 845 C C . LEU A 1 113 ? -14.619 2.103 6.345 1.00 94.56 113 LEU A C 1
ATOM 847 O O . LEU A 1 113 ? -15.220 1.854 7.391 1.00 94.56 113 LEU A O 1
ATOM 851 N N . LEU A 1 114 ? -14.587 1.262 5.310 1.00 94.69 114 LEU A N 1
ATOM 852 C CA . LEU A 1 114 ? -15.368 0.026 5.211 1.00 94.69 114 LEU A CA 1
ATOM 853 C C . LEU A 1 114 ? -14.830 -1.111 6.083 1.00 94.69 114 LEU A C 1
ATOM 855 O O . LEU A 1 114 ? -15.616 -1.924 6.567 1.00 94.69 114 LEU A O 1
ATOM 859 N N . ALA A 1 115 ? -13.524 -1.151 6.357 1.00 92.19 115 ALA A N 1
ATOM 860 C CA . ALA A 1 115 ? -12.929 -2.200 7.185 1.00 92.19 115 ALA A CA 1
ATOM 861 C C . ALA A 1 115 ? -13.580 -2.317 8.571 1.00 92.19 115 ALA A C 1
ATOM 863 O O . ALA A 1 115 ? -13.762 -3.419 9.077 1.00 92.19 115 ALA A O 1
ATOM 864 N N . GLY A 1 116 ? -13.970 -1.196 9.187 1.00 87.69 116 GLY A N 1
ATOM 865 C CA . GLY A 1 116 ? -14.640 -1.202 10.490 1.00 87.69 116 GLY A CA 1
ATOM 866 C C . GLY A 1 116 ? -15.992 -1.932 10.462 1.00 87.69 116 GLY A C 1
ATOM 867 O O . GLY A 1 116 ? -16.150 -2.914 11.189 1.00 87.69 116 GLY A O 1
ATOM 868 N N . PRO A 1 117 ? -16.965 -1.473 9.651 1.00 90.06 117 PRO A N 1
ATOM 869 C CA . PRO A 1 117 ? -18.244 -2.151 9.456 1.00 90.06 117 PRO A CA 1
ATOM 870 C C . PRO A 1 117 ? -18.100 -3.609 9.015 1.00 90.06 117 PRO A C 1
ATOM 872 O O . PRO A 1 117 ? -18.714 -4.478 9.627 1.00 90.06 117 PRO A O 1
ATOM 875 N N . VAL A 1 118 ? -17.250 -3.895 8.022 1.00 91.19 118 VAL A N 1
ATOM 876 C CA . VAL A 1 118 ? -17.048 -5.258 7.502 1.00 91.19 118 VAL A CA 1
ATOM 877 C C . VAL A 1 118 ? -16.537 -6.190 8.597 1.00 91.19 118 VAL A C 1
ATOM 879 O O . VAL A 1 118 ? -17.080 -7.273 8.785 1.00 91.19 118 VAL A O 1
ATOM 882 N N . MET A 1 119 ? -15.555 -5.763 9.391 1.00 88.88 119 MET A N 1
ATOM 883 C CA . MET A 1 119 ? -15.047 -6.591 10.487 1.00 88.88 119 MET A CA 1
ATOM 884 C C . MET A 1 119 ? -16.088 -6.835 11.576 1.00 88.88 119 MET A C 1
ATOM 886 O O . MET A 1 119 ? -16.163 -7.948 12.086 1.00 88.88 119 MET A O 1
ATOM 890 N N . ARG A 1 120 ? -16.944 -5.852 11.884 1.00 87.25 120 ARG A N 1
ATOM 891 C CA . ARG A 1 120 ? -18.066 -6.064 12.812 1.00 87.25 120 ARG A CA 1
ATOM 892 C C . ARG A 1 120 ? -19.078 -7.069 12.268 1.00 87.25 120 ARG A C 1
ATOM 894 O O . ARG A 1 120 ? -19.520 -7.921 13.029 1.00 87.25 120 ARG A O 1
ATOM 901 N N . LEU A 1 121 ? -19.410 -6.995 10.976 1.00 92.00 121 LEU A N 1
ATOM 902 C CA . LEU A 1 121 ? -20.304 -7.958 10.319 1.00 92.00 121 LEU A CA 1
ATOM 903 C C . LEU A 1 121 ? -19.730 -9.380 10.353 1.00 92.00 121 LEU A C 1
ATOM 905 O O . LEU A 1 121 ? -20.471 -10.335 10.551 1.00 92.00 121 LEU A O 1
ATOM 909 N N . LEU A 1 122 ? -18.407 -9.515 10.240 1.00 89.19 122 LEU A N 1
ATOM 910 C CA . LEU A 1 122 ? -17.694 -10.789 10.367 1.00 89.19 122 LEU A CA 1
ATOM 911 C C . LEU A 1 122 ? -17.457 -11.219 11.830 1.00 89.19 122 LEU A C 1
ATOM 913 O O . LEU A 1 122 ? -16.768 -12.207 12.082 1.00 89.19 122 LEU A O 1
ATOM 917 N N . GLY A 1 123 ? -17.980 -10.477 12.813 1.00 87.50 123 GLY A N 1
ATOM 918 C CA . GLY A 1 123 ? -17.804 -10.770 14.237 1.00 87.50 123 GLY A CA 1
ATOM 919 C C . GLY A 1 123 ? -16.360 -10.622 14.736 1.00 87.50 123 GLY A C 1
ATOM 920 O O . GLY A 1 123 ? -15.992 -11.239 15.739 1.00 87.50 123 GLY A O 1
ATOM 921 N N . VAL A 1 124 ? -15.521 -9.850 14.040 1.00 87.69 124 VAL A N 1
ATOM 922 C CA . VAL A 1 124 ? -14.136 -9.544 14.420 1.00 87.69 124 VAL A CA 1
ATOM 923 C C . VAL A 1 124 ? -14.106 -8.263 15.249 1.00 87.69 124 VAL A C 1
ATOM 925 O O . VAL A 1 124 ? -14.479 -7.183 14.785 1.00 87.69 124 VAL A O 1
ATOM 928 N N . THR A 1 125 ? -13.620 -8.373 16.480 1.00 86.88 125 THR A N 1
ATOM 929 C CA . THR A 1 125 ? -13.462 -7.249 17.407 1.00 86.88 125 THR A CA 1
ATOM 930 C C . THR A 1 125 ? -12.003 -7.128 17.831 1.00 86.88 125 THR A C 1
ATOM 932 O O . THR A 1 125 ? -11.292 -8.123 17.978 1.00 86.88 125 THR A O 1
ATOM 935 N N . VAL A 1 126 ? -11.528 -5.891 17.991 1.00 85.31 126 VAL A N 1
ATOM 936 C CA . VAL A 1 126 ? -10.176 -5.625 18.498 1.00 85.31 126 VAL A CA 1
ATOM 937 C C . VAL A 1 126 ? -10.271 -5.364 19.993 1.00 85.31 126 VAL A C 1
ATOM 939 O O . VAL A 1 126 ? -10.922 -4.401 20.403 1.00 85.31 126 VAL A O 1
ATOM 942 N N . SER A 1 127 ? -9.631 -6.212 20.795 1.00 80.69 127 SER A N 1
ATOM 943 C CA . SER A 1 127 ? -9.639 -6.090 22.254 1.00 80.69 127 SER A CA 1
ATOM 944 C C . SER A 1 127 ? -8.881 -4.825 22.680 1.00 80.69 127 SER A C 1
ATOM 946 O O . SER A 1 127 ? -7.828 -4.495 22.127 1.00 80.69 127 SER A O 1
ATOM 948 N N . SER A 1 128 ? -9.417 -4.092 23.661 1.00 64.00 128 SER A N 1
ATOM 949 C CA . SER A 1 128 ? -8.831 -2.835 24.154 1.00 64.00 128 SER A CA 1
ATOM 950 C C . SER A 1 128 ? -7.669 -3.028 25.129 1.00 64.00 128 SER A C 1
ATOM 952 O O . SER A 1 128 ? -6.967 -2.060 25.414 1.00 64.00 128 SER A O 1
ATOM 954 N N . VAL A 1 129 ? -7.476 -4.246 25.639 1.00 55.62 129 VAL A N 1
ATOM 955 C CA . VAL A 1 129 ? -6.433 -4.577 26.615 1.00 55.62 129 VAL A CA 1
ATOM 956 C C . VAL A 1 129 ? -5.169 -4.996 25.861 1.00 55.62 129 VAL A C 1
ATOM 958 O O . VAL A 1 129 ? -5.212 -5.903 25.027 1.00 55.62 129 VAL A O 1
ATOM 961 N N . SER A 1 130 ? -4.085 -4.252 26.089 1.00 53.09 130 SER A N 1
ATOM 962 C CA . SER A 1 130 ? -2.730 -4.527 25.594 1.00 53.09 130 SER A CA 1
ATOM 963 C C . SER A 1 130 ? -2.000 -5.492 26.507 1.00 53.09 130 SER A C 1
ATOM 965 O O . SER A 1 130 ? -2.059 -5.227 27.729 1.00 53.09 130 SER A O 1
#